Protein AF-A0A0L0FAA7-F1 (afdb_monomer_lite)

Foldseek 3Di:
DVPDDLLVVLVVQLCCQQPPCVPDPDCSNVVSLVSSQVSCVVVVAHRQDDPPDDDDDSVVSVVSSVVRVVVVVVVVVVVVVD

Sequence (82 aa):
MRDMSPVLRAFYVYTALVHYIHPFHDGNGRISRLLCNSILQAYGFVSVLQYSDKIITFEEYLHKLEACTEAYRNIRANMTVR

Organism: NCBI:txid667725

Radius of gyration: 14.12 Å; chains: 1; bounding box: 38×23×40 Å

pLDDT: mean 93.71, std 9.36, range [51.25, 98.5]

Structure (mmCIF, N/CA/C/O backbone):
data_AF-A0A0L0FAA7-F1
#
_entry.id   AF-A0A0L0FAA7-F1
#
loop_
_atom_site.group_PDB
_atom_site.id
_atom_site.type_symbol
_atom_site.label_atom_id
_atom_site.label_alt_id
_atom_site.label_comp_id
_atom_site.label_asym_id
_atom_site.label_entity_id
_atom_site.label_seq_id
_atom_site.pdbx_PDB_ins_code
_atom_site.Cartn_x
_atom_site.Cartn_y
_atom_site.Cartn_z
_atom_site.occupancy
_atom_site.B_iso_or_equiv
_atom_site.auth_seq_id
_atom_site.auth_comp_id
_atom_site.auth_asym_id
_atom_site.auth_atom_id
_atom_site.pdbx_PDB_model_num
ATOM 1 N N . MET A 1 1 ? 12.276 -13.352 5.890 1.00 53.91 1 MET A N 1
ATOM 2 C CA . MET A 1 1 ? 10.843 -13.107 5.586 1.00 53.91 1 MET A CA 1
ATOM 3 C C . MET A 1 1 ? 9.881 -13.441 6.731 1.00 53.91 1 MET A C 1
ATOM 5 O O . MET A 1 1 ? 8.758 -12.955 6.664 1.00 53.91 1 MET A O 1
ATOM 9 N N . ARG A 1 2 ? 10.254 -14.231 7.758 1.00 60.16 2 ARG A N 1
ATOM 10 C CA . ARG A 1 2 ? 9.320 -14.603 8.844 1.00 60.16 2 ARG A CA 1
ATOM 11 C C . ARG A 1 2 ? 8.907 -13.426 9.752 1.00 60.16 2 ARG A C 1
ATOM 13 O O . ARG A 1 2 ? 7.791 -13.459 10.247 1.00 60.16 2 ARG A O 1
ATOM 20 N N . ASP A 1 3 ? 9.702 -12.352 9.813 1.00 81.12 3 ASP A N 1
ATOM 21 C CA . ASP A 1 3 ? 9.476 -11.231 10.752 1.00 81.12 3 ASP A CA 1
ATOM 22 C C . ASP A 1 3 ? 9.030 -9.911 10.091 1.00 81.12 3 ASP A C 1
ATOM 24 O O . ASP A 1 3 ? 9.036 -8.853 10.713 1.00 81.12 3 ASP A O 1
ATOM 28 N N . MET A 1 4 ? 8.654 -9.933 8.806 1.00 86.50 4 MET A N 1
ATOM 29 C CA . MET A 1 4 ? 8.206 -8.717 8.116 1.00 86.50 4 MET A CA 1
ATOM 30 C C . MET A 1 4 ? 6.760 -8.381 8.488 1.00 86.50 4 MET A C 1
ATOM 32 O O . MET A 1 4 ? 5.871 -9.225 8.299 1.00 86.50 4 MET A O 1
ATOM 36 N N . SER A 1 5 ? 6.528 -7.137 8.931 1.00 94.25 5 SER A N 1
ATOM 37 C CA . SER A 1 5 ? 5.185 -6.639 9.244 1.00 94.25 5 SER A CA 1
ATOM 38 C C . SER A 1 5 ? 4.240 -6.820 8.044 1.00 94.25 5 SER A C 1
ATOM 40 O O . SER A 1 5 ? 4.670 -6.661 6.894 1.00 94.25 5 SER A O 1
ATOM 42 N N . PRO A 1 6 ? 2.953 -7.147 8.266 1.00 95.44 6 PRO A N 1
ATOM 43 C CA . PRO A 1 6 ? 1.992 -7.303 7.173 1.00 95.44 6 PRO A CA 1
ATOM 44 C C . PRO A 1 6 ? 1.896 -6.074 6.263 1.00 95.44 6 PRO A C 1
ATOM 46 O O . PRO A 1 6 ? 1.794 -6.209 5.046 1.00 95.44 6 PRO A O 1
ATOM 49 N N . VAL A 1 7 ? 2.012 -4.880 6.851 1.00 96.75 7 VAL A N 1
ATOM 50 C CA . VAL A 1 7 ? 1.985 -3.593 6.144 1.00 96.75 7 VAL A CA 1
ATOM 51 C C . VAL A 1 7 ? 3.163 -3.461 5.181 1.00 96.75 7 VAL A C 1
ATOM 53 O O . VAL A 1 7 ? 2.960 -3.149 4.006 1.00 96.75 7 VAL A O 1
ATOM 56 N N . LEU A 1 8 ? 4.383 -3.751 5.650 1.00 97.31 8 LEU A N 1
ATOM 57 C CA . LEU A 1 8 ? 5.581 -3.711 4.813 1.00 97.31 8 LEU A CA 1
ATOM 58 C C . LEU A 1 8 ? 5.542 -4.804 3.739 1.00 97.31 8 LEU A C 1
ATOM 60 O O . LEU A 1 8 ? 5.927 -4.561 2.600 1.00 97.31 8 LEU A O 1
ATOM 64 N N . ARG A 1 9 ? 5.014 -5.989 4.068 1.00 96.94 9 ARG A N 1
ATOM 65 C CA . ARG A 1 9 ? 4.834 -7.086 3.109 1.00 96.94 9 ARG A CA 1
ATOM 66 C C . ARG A 1 9 ? 3.917 -6.700 1.955 1.00 96.94 9 ARG A C 1
ATOM 68 O O . ARG A 1 9 ? 4.259 -6.960 0.804 1.00 96.94 9 ARG A O 1
ATOM 75 N N . ALA A 1 10 ? 2.769 -6.101 2.261 1.00 97.94 10 ALA A N 1
ATOM 76 C CA . ALA A 1 10 ? 1.812 -5.659 1.255 1.00 97.94 10 ALA A CA 1
ATOM 77 C C . ALA A 1 10 ? 2.439 -4.619 0.312 1.00 97.94 10 ALA A C 1
ATOM 79 O O . ALA A 1 10 ? 2.364 -4.770 -0.909 1.00 97.94 10 ALA A O 1
ATOM 80 N N . PHE A 1 11 ? 3.147 -3.632 0.872 1.00 98.00 11 PHE A N 1
ATOM 81 C CA . PHE A 1 11 ? 3.838 -2.618 0.077 1.00 98.00 11 PHE A CA 1
ATOM 82 C C . PHE A 1 11 ? 4.981 -3.199 -0.762 1.00 98.00 11 PHE A C 1
ATOM 84 O O . PHE A 1 11 ? 5.133 -2.852 -1.929 1.00 98.00 11 PHE A O 1
ATOM 91 N N . TYR A 1 12 ? 5.758 -4.130 -0.207 1.00 97.69 12 TYR A N 1
ATOM 92 C CA . TYR A 1 12 ? 6.824 -4.799 -0.947 1.00 97.69 12 TYR A CA 1
ATOM 93 C C . TYR A 1 12 ? 6.282 -5.528 -2.183 1.00 97.69 12 TYR A C 1
ATOM 95 O O . TYR A 1 12 ? 6.842 -5.386 -3.267 1.00 97.69 12 TYR A O 1
ATOM 103 N N . VAL A 1 13 ? 5.168 -6.257 -2.050 1.00 97.62 13 VAL A N 1
ATOM 104 C CA . VAL A 1 13 ? 4.519 -6.943 -3.182 1.00 97.62 13 VAL A CA 1
ATOM 105 C C . VAL A 1 13 ? 4.017 -5.947 -4.228 1.00 97.62 13 VAL A C 1
ATOM 107 O O . VAL A 1 13 ? 4.230 -6.165 -5.422 1.00 97.62 13 VAL A O 1
ATOM 110 N N . TYR A 1 14 ? 3.398 -4.843 -3.800 1.00 98.31 14 TYR A N 1
ATOM 111 C CA . TYR A 1 14 ? 2.987 -3.762 -4.699 1.00 98.31 14 TYR A CA 1
ATOM 112 C C . TYR A 1 14 ? 4.166 -3.236 -5.528 1.00 98.31 14 TYR A C 1
ATOM 114 O O . TYR A 1 14 ? 4.094 -3.209 -6.760 1.00 98.31 14 TYR A O 1
ATOM 122 N N . THR A 1 15 ? 5.261 -2.884 -4.853 1.00 97.69 15 THR A N 1
ATOM 123 C CA . THR A 1 15 ? 6.461 -2.305 -5.462 1.0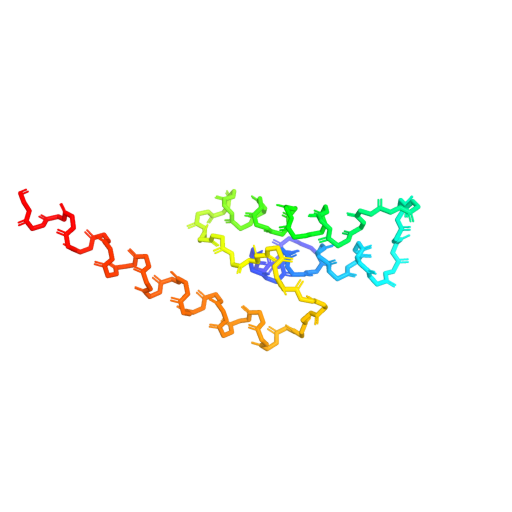0 97.69 15 THR A CA 1
ATOM 124 C C . THR A 1 15 ? 7.149 -3.309 -6.384 1.00 97.69 15 THR A C 1
ATOM 126 O O . THR A 1 15 ? 7.478 -2.970 -7.519 1.00 97.69 15 THR A O 1
ATOM 129 N N . ALA A 1 16 ? 7.305 -4.563 -5.949 1.00 97.94 16 ALA A N 1
ATOM 130 C CA . ALA A 1 16 ? 7.871 -5.639 -6.759 1.00 97.94 16 ALA A CA 1
ATOM 131 C C . ALA A 1 16 ? 7.115 -5.809 -8.085 1.00 97.94 16 ALA A C 1
ATOM 133 O O . ALA A 1 16 ? 7.735 -5.879 -9.148 1.00 97.94 16 ALA A O 1
ATOM 134 N N . LEU A 1 17 ? 5.780 -5.825 -8.040 1.00 97.38 17 LEU A N 1
ATOM 135 C CA . LEU A 1 17 ? 4.965 -6.041 -9.231 1.00 97.38 17 LEU A CA 1
ATOM 136 C C . LEU A 1 17 ? 4.979 -4.834 -10.177 1.00 97.38 17 LEU A C 1
ATOM 138 O O . LEU A 1 17 ? 5.077 -5.017 -11.388 1.00 97.38 17 LEU A O 1
ATOM 142 N N . VAL A 1 18 ? 4.876 -3.612 -9.641 1.00 95.81 18 VAL A N 1
ATOM 143 C CA . VAL A 1 18 ? 4.743 -2.407 -10.473 1.00 95.81 18 VAL A CA 1
ATOM 144 C C . VAL A 1 18 ? 6.085 -1.918 -11.032 1.00 95.81 18 VAL A C 1
ATOM 146 O O . VAL A 1 18 ? 6.112 -1.428 -12.159 1.00 95.81 18 VAL A O 1
ATOM 149 N N . HIS A 1 19 ? 7.193 -2.089 -10.300 1.00 95.50 19 HIS A N 1
ATOM 150 C CA . HIS A 1 19 ? 8.503 -1.545 -10.685 1.00 95.50 19 HIS A CA 1
ATOM 151 C C . HIS A 1 19 ? 9.490 -2.559 -11.250 1.00 95.50 19 HIS A C 1
ATOM 153 O O . HIS A 1 19 ? 10.337 -2.169 -12.048 1.00 95.50 19 HIS A O 1
ATOM 159 N N . TYR A 1 20 ? 9.427 -3.821 -10.823 1.00 96.75 20 TYR A N 1
ATOM 160 C CA . TYR A 1 20 ? 10.521 -4.762 -11.078 1.00 96.75 20 TYR A CA 1
ATOM 161 C C . TYR A 1 20 ? 10.109 -5.923 -11.974 1.00 96.75 20 TYR A C 1
ATOM 163 O O . TYR A 1 20 ? 10.756 -6.172 -12.983 1.00 96.75 20 TYR A O 1
ATOM 171 N N . ILE A 1 21 ? 9.042 -6.640 -11.617 1.00 98.06 21 ILE A N 1
ATOM 172 C CA . ILE A 1 21 ? 8.628 -7.838 -12.357 1.00 98.06 21 ILE A CA 1
ATOM 173 C C . ILE A 1 21 ? 7.834 -7.442 -13.603 1.00 98.06 21 ILE A C 1
ATOM 175 O O . ILE A 1 21 ? 8.085 -7.979 -14.675 1.00 98.06 21 ILE A O 1
ATOM 179 N N . HIS A 1 22 ? 6.873 -6.523 -13.444 1.00 97.00 22 HIS A N 1
ATOM 180 C CA . HIS A 1 22 ? 6.017 -5.992 -14.512 1.00 97.00 22 HIS A CA 1
ATOM 181 C C . HIS A 1 22 ? 5.521 -7.067 -15.515 1.00 97.00 22 HIS A C 1
ATOM 183 O O . HIS A 1 22 ? 5.728 -6.932 -16.721 1.00 97.00 22 HIS A O 1
ATOM 189 N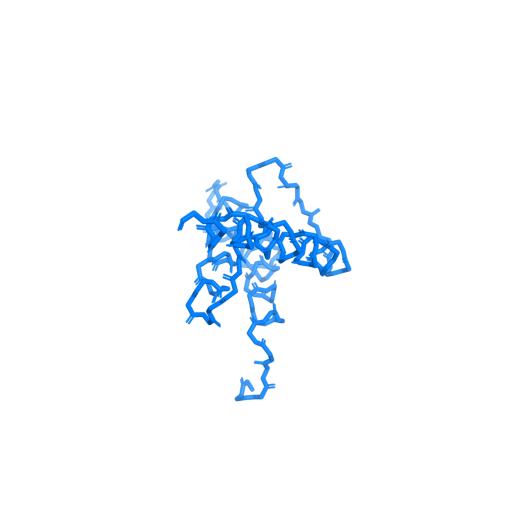 N . PRO A 1 23 ? 4.899 -8.167 -15.039 1.00 97.81 23 PRO A N 1
ATOM 190 C CA . PRO A 1 23 ? 4.754 -9.394 -15.830 1.00 97.81 23 PRO A CA 1
ATOM 191 C C . PRO A 1 23 ? 3.696 -9.329 -16.939 1.00 97.81 23 PRO A C 1
ATOM 193 O O . PRO A 1 23 ? 3.661 -10.207 -17.800 1.00 97.81 23 PRO A O 1
ATOM 196 N N . PHE A 1 24 ? 2.798 -8.345 -16.910 1.00 97.44 24 PHE A N 1
ATOM 197 C CA . PHE A 1 24 ? 1.714 -8.221 -17.882 1.00 97.44 24 PHE A CA 1
ATOM 198 C C . PHE A 1 24 ? 2.006 -7.109 -18.892 1.00 97.44 24 PHE A C 1
ATOM 200 O O . PHE A 1 24 ? 2.624 -6.104 -18.547 1.00 97.44 24 PHE A O 1
ATOM 207 N N . HIS A 1 25 ? 1.487 -7.236 -20.117 1.00 97.62 25 HIS A N 1
ATOM 208 C CA . HIS A 1 25 ? 1.540 -6.151 -21.108 1.00 97.62 25 HIS A CA 1
ATOM 209 C C . HIS A 1 25 ? 0.799 -4.888 -20.639 1.00 97.62 25 HIS A C 1
ATOM 211 O O . HIS A 1 25 ? 1.231 -3.775 -20.917 1.00 97.62 25 HIS A O 1
ATOM 217 N N . ASP A 1 26 ? -0.303 -5.066 -19.911 1.00 97.31 26 ASP A N 1
ATOM 218 C CA . ASP A 1 26 ? -1.076 -4.005 -19.272 1.00 97.31 26 ASP A CA 1
ATOM 219 C C . ASP A 1 26 ? -1.703 -4.561 -17.981 1.00 97.31 26 ASP A C 1
ATOM 221 O O . ASP A 1 26 ? -1.913 -5.764 -17.831 1.00 97.31 26 ASP A O 1
ATOM 225 N N . GLY A 1 27 ? -2.005 -3.686 -17.026 1.00 96.56 27 GLY A N 1
ATOM 226 C CA . GLY A 1 27 ? -2.722 -4.038 -15.803 1.00 96.56 27 GLY A CA 1
ATOM 227 C C . GLY A 1 27 ? -1.851 -4.230 -14.568 1.00 96.56 27 GLY A C 1
ATOM 228 O O . GLY A 1 27 ? -2.404 -4.426 -13.488 1.00 96.56 27 GLY A O 1
ATOM 229 N N . ASN A 1 28 ? -0.528 -4.070 -14.664 1.00 97.06 28 ASN A N 1
ATOM 230 C CA . ASN A 1 28 ? 0.387 -4.235 -13.525 1.00 97.06 28 ASN A CA 1
ATOM 231 C C . ASN A 1 28 ? 0.008 -3.342 -12.336 1.00 97.06 28 ASN A C 1
ATOM 233 O O . ASN A 1 28 ? -0.089 -3.827 -11.214 1.00 97.06 28 ASN A O 1
ATOM 237 N N . GLY A 1 29 ? -0.323 -2.070 -12.585 1.00 97.12 29 GLY A N 1
ATOM 238 C CA . GLY A 1 29 ? -0.796 -1.159 -11.536 1.00 97.12 29 GLY A CA 1
ATOM 239 C C . GLY A 1 29 ? -2.152 -1.551 -10.928 1.00 97.12 29 GLY A C 1
ATOM 240 O O . GLY A 1 29 ? -2.401 -1.301 -9.754 1.00 97.12 29 GLY A O 1
ATOM 241 N N . ARG A 1 30 ? -3.046 -2.189 -11.699 1.00 97.38 30 ARG A N 1
ATOM 242 C CA . ARG A 1 30 ? -4.346 -2.671 -11.192 1.00 97.38 30 ARG A CA 1
ATOM 243 C C . ARG A 1 30 ? -4.146 -3.876 -10.279 1.00 97.38 30 ARG A C 1
ATOM 245 O O . ARG A 1 30 ? -4.649 -3.879 -9.157 1.00 97.38 30 ARG A O 1
ATOM 252 N N . ILE A 1 31 ? -3.378 -4.858 -10.743 1.00 97.94 31 ILE A N 1
ATOM 253 C CA . ILE A 1 31 ? -3.105 -6.079 -9.985 1.00 97.94 31 ILE A CA 1
ATOM 254 C C . ILE A 1 31 ? -2.254 -5.783 -8.746 1.00 97.94 31 ILE A C 1
ATOM 256 O O . ILE A 1 31 ? -2.543 -6.326 -7.684 1.00 97.94 31 ILE A O 1
ATOM 260 N N . SER A 1 32 ? -1.276 -4.875 -8.822 1.00 98.06 32 SER A N 1
ATOM 261 C CA . SER A 1 32 ? -0.437 -4.526 -7.667 1.00 98.06 32 SER A CA 1
ATOM 262 C C . SER A 1 32 ? -1.260 -3.920 -6.529 1.00 98.06 32 SER A C 1
ATOM 264 O O . SER A 1 32 ? -1.091 -4.309 -5.373 1.00 98.06 32 SER A O 1
ATOM 266 N N . ARG A 1 33 ? -2.199 -3.015 -6.844 1.00 9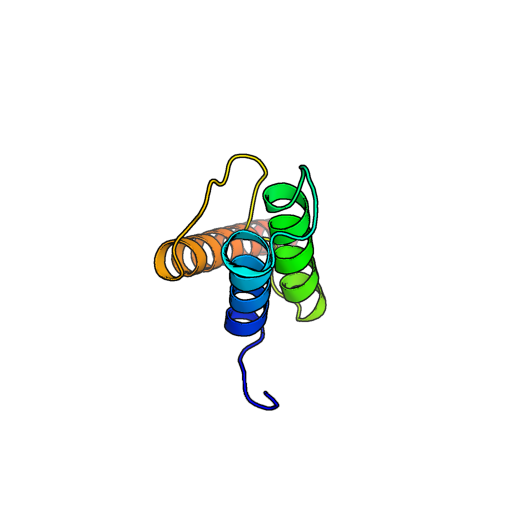8.38 33 ARG A N 1
ATOM 267 C CA . ARG A 1 33 ? -3.112 -2.425 -5.853 1.00 98.38 33 ARG A CA 1
ATOM 268 C C . ARG A 1 33 ? -4.060 -3.456 -5.254 1.00 98.38 33 ARG A C 1
ATOM 270 O O . ARG A 1 33 ? -4.223 -3.488 -4.035 1.00 98.38 33 ARG A O 1
ATOM 277 N N . LEU A 1 34 ? -4.655 -4.307 -6.094 1.00 98.06 34 LEU A N 1
ATOM 278 C CA . LEU A 1 34 ? -5.540 -5.380 -5.636 1.00 98.06 34 LEU A CA 1
ATOM 279 C C . LEU A 1 34 ? -4.810 -6.341 -4.695 1.00 98.06 34 LEU A C 1
ATOM 281 O O . LEU A 1 34 ? -5.324 -6.634 -3.618 1.00 98.06 34 LEU A O 1
ATOM 285 N N . LEU A 1 35 ? -3.603 -6.784 -5.052 1.00 98.12 35 LEU A N 1
ATOM 286 C CA . LEU A 1 35 ? -2.805 -7.688 -4.222 1.00 98.12 35 LEU A CA 1
ATOM 287 C C . LEU A 1 35 ? -2.362 -7.040 -2.910 1.00 98.12 35 LEU A C 1
ATOM 289 O O . LEU A 1 35 ? -2.483 -7.669 -1.863 1.00 98.12 35 LEU A O 1
ATOM 293 N N . CYS A 1 36 ? -1.910 -5.786 -2.942 1.00 98.38 36 CYS A N 1
ATOM 294 C CA . CYS A 1 36 ? -1.562 -5.037 -1.735 1.00 98.38 36 CYS A CA 1
ATOM 295 C C . CYS A 1 36 ? -2.737 -4.986 -0.750 1.00 98.38 36 CYS A C 1
ATOM 297 O O . CYS A 1 36 ? -2.613 -5.414 0.398 1.00 98.38 36 CYS A O 1
ATOM 299 N N . ASN A 1 37 ? -3.909 -4.559 -1.228 1.00 98.38 37 ASN A N 1
ATOM 300 C CA . ASN A 1 37 ? -5.118 -4.503 -0.410 1.00 98.38 37 ASN A CA 1
ATOM 301 C C . ASN A 1 37 ? -5.565 -5.892 0.064 1.00 98.38 37 ASN A C 1
ATOM 303 O O . ASN A 1 37 ? -6.002 -6.020 1.203 1.00 98.38 37 ASN A O 1
ATOM 307 N N . SER A 1 38 ? -5.428 -6.926 -0.769 1.00 98.50 38 SER A N 1
ATOM 308 C CA . SER A 1 38 ? -5.785 -8.303 -0.398 1.00 98.50 38 SER A CA 1
ATOM 309 C C . SER A 1 38 ? -4.892 -8.830 0.727 1.00 98.50 38 SER A C 1
ATOM 311 O O . SER A 1 38 ? -5.384 -9.451 1.666 1.00 98.50 38 SER A O 1
ATOM 313 N N . ILE A 1 39 ? -3.584 -8.545 0.680 1.00 98.00 39 ILE A N 1
ATOM 314 C CA . ILE A 1 39 ? -2.650 -8.899 1.757 1.00 98.00 39 ILE A CA 1
ATOM 315 C C . ILE A 1 39 ? -3.021 -8.147 3.036 1.00 98.00 39 ILE A C 1
ATOM 317 O O . ILE A 1 39 ? -3.113 -8.768 4.088 1.00 98.00 39 ILE A O 1
ATOM 321 N N . LEU A 1 40 ? -3.279 -6.838 2.964 1.00 98.00 40 LEU A N 1
ATOM 322 C CA . LEU A 1 40 ? -3.715 -6.061 4.128 1.00 98.00 40 LEU A CA 1
ATOM 323 C C . LEU A 1 40 ? -4.971 -6.658 4.778 1.00 98.00 40 LEU A C 1
ATOM 325 O O . LEU A 1 40 ? -4.973 -6.926 5.980 1.00 98.00 40 LEU A O 1
ATOM 329 N N . GLN A 1 41 ? -6.000 -6.938 3.977 1.00 97.56 41 GLN A N 1
ATOM 330 C CA . GLN A 1 41 ? -7.255 -7.527 4.446 1.00 97.56 41 GLN A CA 1
ATOM 331 C C . GLN A 1 41 ? -7.051 -8.902 5.089 1.00 97.56 41 GLN A C 1
ATOM 333 O O . GLN A 1 41 ? -7.621 -9.170 6.145 1.00 97.56 41 GLN A O 1
ATOM 338 N N . ALA A 1 42 ? -6.196 -9.752 4.509 1.00 97.69 42 ALA A N 1
ATOM 339 C CA . ALA A 1 42 ? -5.878 -11.068 5.067 1.00 97.69 42 ALA A CA 1
ATOM 340 C C . ALA A 1 42 ? -5.248 -10.994 6.472 1.00 97.69 42 ALA A C 1
ATOM 342 O O . ALA A 1 42 ? -5.320 -11.958 7.230 1.00 97.69 42 ALA A O 1
ATOM 343 N N . TYR A 1 43 ? -4.659 -9.851 6.830 1.00 96.44 43 TYR A N 1
ATOM 344 C CA . TYR A 1 43 ? -4.092 -9.577 8.150 1.00 96.44 43 TYR A CA 1
ATOM 345 C C . TYR A 1 43 ? -4.964 -8.648 9.017 1.00 96.44 43 TYR A C 1
ATOM 347 O O . TYR A 1 43 ? -4.501 -8.172 10.050 1.00 96.44 43 TYR A O 1
ATOM 355 N N . GLY A 1 44 ? -6.218 -8.391 8.626 1.00 95.81 44 GLY A N 1
ATOM 356 C CA . GLY A 1 44 ? -7.169 -7.582 9.399 1.00 95.81 44 GLY A CA 1
ATOM 357 C C . GLY A 1 44 ? -6.995 -6.066 9.266 1.00 95.81 44 GLY A C 1
ATOM 358 O O . GLY A 1 44 ? -7.576 -5.315 10.049 1.00 95.81 44 GLY A O 1
ATOM 359 N N . PHE A 1 45 ? -6.212 -5.603 8.289 1.00 96.31 45 PHE A N 1
ATOM 360 C CA . PHE A 1 45 ? -6.058 -4.182 7.983 1.00 96.31 45 PHE A CA 1
ATOM 361 C C . PHE A 1 45 ? -7.101 -3.714 6.960 1.00 96.31 45 PHE A C 1
ATOM 363 O O . PHE A 1 45 ? -7.631 -4.493 6.164 1.00 96.31 45 PHE A O 1
ATOM 370 N N . VAL A 1 46 ? -7.375 -2.410 6.965 1.00 96.25 46 VAL A N 1
ATOM 371 C CA . VAL A 1 46 ? -8.230 -1.757 5.965 1.00 96.25 46 VAL A CA 1
ATOM 372 C C . VAL A 1 46 ? -7.536 -1.693 4.603 1.00 96.25 46 VAL A C 1
ATOM 374 O O . VAL A 1 46 ? -6.309 -1.690 4.513 1.00 96.25 46 VAL A O 1
ATOM 377 N N . SER A 1 47 ? -8.316 -1.617 3.525 1.00 96.50 47 SER A N 1
ATOM 378 C CA . SER A 1 47 ? -7.778 -1.342 2.189 1.00 96.50 47 SER A CA 1
ATOM 379 C C . SER A 1 47 ? -7.363 0.117 2.050 1.00 96.50 47 SER A C 1
ATOM 381 O O . SER A 1 47 ? -8.061 1.007 2.529 1.00 96.50 47 SER A O 1
ATOM 383 N N . VAL A 1 48 ? -6.244 0.348 1.366 1.00 96.50 48 VAL A N 1
ATOM 384 C CA . VAL A 1 48 ? -5.577 1.658 1.323 1.00 96.50 48 VAL A CA 1
ATOM 385 C C . VAL A 1 48 ? -5.465 2.192 -0.103 1.00 96.50 48 VAL A C 1
ATOM 387 O O . VAL A 1 48 ? -5.663 3.384 -0.333 1.00 96.50 48 VAL A O 1
ATOM 390 N N . LEU A 1 49 ? -5.166 1.321 -1.072 1.00 97.62 49 LEU A N 1
ATOM 391 C CA . LEU A 1 49 ? -4.905 1.730 -2.452 1.00 97.62 49 LEU A CA 1
ATOM 392 C C . LEU A 1 49 ? -6.184 1.781 -3.288 1.00 97.62 49 LEU A C 1
ATOM 394 O O . LEU A 1 49 ? -6.985 0.847 -3.279 1.00 97.62 49 LEU A O 1
ATOM 398 N N . GLN A 1 50 ? -6.346 2.851 -4.055 1.00 96.00 50 GLN A N 1
ATOM 399 C CA . GLN A 1 50 ? -7.506 3.157 -4.887 1.00 96.00 50 GLN A CA 1
ATOM 400 C C . GLN A 1 50 ? -7.134 3.192 -6.371 1.00 96.00 50 GLN A C 1
ATOM 402 O O . GLN A 1 50 ? -5.966 3.273 -6.741 1.00 96.00 50 GLN A O 1
ATOM 407 N N . TYR A 1 51 ? -8.130 3.151 -7.259 1.00 94.31 51 TYR A N 1
ATOM 408 C CA . TYR A 1 51 ? -7.885 3.174 -8.708 1.00 94.31 51 TYR A CA 1
ATOM 409 C C . TYR A 1 51 ? -7.139 4.437 -9.174 1.00 94.31 51 TYR A C 1
ATOM 411 O O . TYR A 1 51 ? -6.372 4.367 -10.133 1.00 94.31 51 TYR A O 1
ATOM 419 N N . SER A 1 52 ? -7.385 5.563 -8.497 1.00 94.56 52 SER A N 1
ATOM 420 C CA . SER A 1 52 ? -6.805 6.879 -8.766 1.00 94.56 52 SER A CA 1
ATOM 421 C C . SER A 1 52 ? -5.358 6.995 -8.291 1.00 94.56 52 SER A C 1
ATOM 423 O O . SER A 1 52 ? -4.654 7.908 -8.723 1.00 94.56 52 SER A O 1
ATOM 425 N N . ASP A 1 53 ? -4.898 6.072 -7.441 1.00 94.56 53 ASP A N 1
ATOM 426 C CA . ASP A 1 53 ? -3.525 6.077 -6.963 1.00 94.56 53 ASP A CA 1
ATOM 427 C C . ASP A 1 53 ? -2.572 5.719 -8.100 1.00 94.56 53 ASP A C 1
ATOM 429 O O . ASP A 1 53 ? -2.646 4.644 -8.717 1.00 94.56 53 ASP A O 1
ATOM 433 N N . LYS A 1 54 ? -1.648 6.646 -8.350 1.00 89.50 54 LYS A N 1
ATOM 434 C CA . LYS A 1 54 ? -0.483 6.424 -9.201 1.00 89.50 54 LYS A CA 1
ATOM 435 C C . LYS A 1 54 ? 0.534 5.546 -8.462 1.00 89.50 54 LYS A C 1
ATOM 437 O O . LYS A 1 54 ? 0.223 4.891 -7.468 1.00 89.50 54 LYS A O 1
ATOM 442 N N . ILE A 1 55 ? 1.750 5.489 -8.991 1.00 93.25 55 ILE A N 1
ATOM 443 C CA . ILE A 1 55 ? 2.888 4.974 -8.237 1.00 93.25 55 ILE A CA 1
ATOM 444 C C . ILE A 1 55 ? 3.051 5.846 -6.990 1.00 93.25 55 ILE A C 1
ATOM 446 O O . ILE A 1 55 ? 3.145 7.064 -7.128 1.00 93.25 55 ILE A O 1
ATOM 450 N N . ILE A 1 56 ? 3.059 5.222 -5.814 1.00 96.25 56 ILE A N 1
ATOM 451 C CA . ILE A 1 56 ? 3.212 5.909 -4.528 1.00 96.25 56 ILE A CA 1
ATOM 452 C C . ILE A 1 56 ? 4.460 5.428 -3.791 1.00 96.25 56 ILE A C 1
ATOM 454 O O . ILE A 1 56 ? 4.896 4.282 -3.932 1.00 96.25 56 ILE A O 1
ATOM 458 N N . THR A 1 57 ? 5.010 6.309 -2.971 1.00 96.88 57 THR A N 1
ATOM 459 C CA . THR A 1 57 ? 6.106 6.024 -2.049 1.00 96.88 57 THR A CA 1
ATOM 460 C C . THR A 1 57 ? 5.619 5.257 -0.817 1.00 96.88 57 THR A C 1
ATOM 462 O O . THR A 1 57 ? 4.420 5.163 -0.536 1.00 96.88 57 THR A O 1
ATOM 465 N N . PHE A 1 58 ? 6.562 4.706 -0.048 1.00 96.88 58 PHE A N 1
ATOM 466 C CA . PHE A 1 58 ? 6.224 4.022 1.201 1.00 96.88 58 PHE A CA 1
ATOM 467 C C . PHE A 1 58 ? 5.642 4.981 2.247 1.00 96.88 58 PHE A C 1
ATOM 469 O O . PHE A 1 58 ? 4.725 4.611 2.971 1.00 96.88 58 PHE A O 1
ATOM 476 N N . GLU A 1 59 ? 6.135 6.218 2.299 1.00 97.69 59 GLU A N 1
ATOM 477 C CA . GLU A 1 59 ? 5.637 7.248 3.213 1.00 97.69 59 GLU A CA 1
ATOM 478 C C . GLU A 1 59 ? 4.185 7.631 2.893 1.00 97.69 59 GLU A C 1
ATOM 480 O O . GLU A 1 59 ? 3.322 7.576 3.768 1.00 97.69 59 GLU A O 1
ATOM 485 N N . GLU A 1 60 ? 3.874 7.904 1.621 1.00 97.62 60 GLU A N 1
ATOM 486 C CA . GLU A 1 60 ? 2.499 8.177 1.174 1.00 97.62 60 GLU A CA 1
ATOM 487 C C . GLU A 1 60 ? 1.561 7.005 1.481 1.00 97.62 60 GLU A C 1
ATOM 489 O O . GLU A 1 60 ? 0.419 7.198 1.903 1.00 97.62 60 GLU A O 1
ATOM 494 N N . TYR A 1 61 ? 2.046 5.776 1.306 1.00 97.94 61 TYR A N 1
ATOM 495 C CA . TYR A 1 61 ? 1.303 4.575 1.659 1.00 97.94 61 TYR A CA 1
ATOM 496 C C . TYR A 1 61 ? 0.987 4.494 3.161 1.00 97.94 61 TYR A C 1
ATOM 498 O O . TYR A 1 61 ? -0.150 4.180 3.521 1.00 97.94 61 TYR A O 1
ATOM 506 N N . LEU A 1 62 ? 1.950 4.804 4.038 1.00 97.75 62 LEU A N 1
ATOM 507 C CA . LEU A 1 62 ? 1.737 4.816 5.489 1.00 97.75 62 LEU A CA 1
ATOM 508 C C . LEU A 1 62 ? 0.746 5.905 5.916 1.00 97.75 62 LEU A C 1
ATOM 510 O O . LEU A 1 62 ? -0.170 5.610 6.683 1.00 97.75 62 LEU A O 1
ATOM 514 N N . HIS A 1 63 ? 0.857 7.117 5.365 1.00 98.00 63 HIS A N 1
ATOM 515 C CA . HIS A 1 63 ? -0.101 8.195 5.632 1.00 98.00 63 HIS A CA 1
ATOM 516 C C . HIS A 1 63 ? -1.525 7.813 5.213 1.00 98.00 63 HIS A C 1
ATOM 518 O O . HIS A 1 63 ? -2.485 8.043 5.951 1.00 98.00 63 HIS A O 1
ATOM 524 N N . LYS A 1 64 ? -1.686 7.171 4.049 1.00 97.56 64 LYS A N 1
ATOM 525 C CA . LYS A 1 64 ? -3.000 6.673 3.621 1.00 97.56 64 LYS A CA 1
ATOM 526 C C . LYS A 1 64 ? -3.517 5.568 4.544 1.00 97.56 64 LYS A C 1
ATOM 528 O O . LYS A 1 64 ? -4.706 5.560 4.853 1.00 97.56 64 LYS A O 1
ATOM 533 N N . LEU A 1 65 ? -2.660 4.648 4.996 1.00 97.19 65 LEU A N 1
ATOM 534 C CA . LEU A 1 65 ? -3.056 3.589 5.930 1.00 97.19 65 LEU A CA 1
ATOM 535 C C . LEU A 1 65 ? -3.578 4.169 7.249 1.00 97.19 65 LEU A C 1
ATOM 537 O O . LEU A 1 65 ? -4.614 3.718 7.743 1.00 97.19 65 LEU A O 1
ATOM 541 N N . GLU A 1 66 ? -2.893 5.170 7.798 1.00 97.12 66 GLU A N 1
ATOM 542 C CA . GLU A 1 66 ? -3.319 5.873 9.007 1.00 97.12 66 GLU A CA 1
ATOM 543 C C . GLU A 1 66 ? -4.683 6.547 8.805 1.00 97.12 66 GLU A C 1
ATOM 545 O O . GLU A 1 66 ? -5.625 6.267 9.550 1.00 97.12 66 GLU A O 1
ATOM 550 N N . ALA A 1 67 ? -4.836 7.326 7.729 1.00 96.94 67 ALA A N 1
ATOM 551 C CA . ALA A 1 67 ? -6.086 8.010 7.403 1.00 96.94 67 ALA A CA 1
ATOM 552 C C . ALA A 1 67 ? -7.267 7.039 7.206 1.00 96.94 67 ALA A C 1
ATOM 554 O O . ALA A 1 67 ? -8.357 7.256 7.740 1.00 96.94 67 ALA A O 1
ATOM 555 N N . CYS A 1 68 ? -7.067 5.937 6.475 1.00 96.38 68 CYS A N 1
ATOM 556 C CA . CYS A 1 68 ? -8.099 4.918 6.270 1.00 96.38 68 CYS A CA 1
ATOM 557 C C . CYS A 1 68 ? -8.462 4.189 7.572 1.00 96.38 68 CYS A C 1
ATOM 559 O O . CYS A 1 68 ? -9.632 3.874 7.796 1.00 96.38 68 CYS A O 1
ATOM 561 N N . THR A 1 69 ? -7.478 3.923 8.434 1.00 95.88 69 THR A N 1
ATOM 562 C CA . THR A 1 69 ? -7.708 3.274 9.732 1.00 95.88 69 THR A CA 1
ATOM 563 C C . THR A 1 69 ? -8.544 4.168 10.639 1.00 95.88 69 THR A C 1
ATOM 565 O O . THR A 1 69 ? -9.492 3.694 11.268 1.00 95.88 69 THR A O 1
ATOM 568 N N . GLU A 1 70 ? -8.238 5.462 10.667 1.00 96.38 70 GLU A N 1
ATOM 569 C CA . GLU A 1 70 ? -8.982 6.446 11.445 1.00 96.38 70 GLU A CA 1
ATOM 570 C C . GLU A 1 70 ? -10.422 6.599 10.937 1.00 96.38 70 GLU A C 1
ATOM 572 O O . GLU A 1 70 ? -11.377 6.509 11.710 1.00 96.38 70 GLU A O 1
ATOM 577 N N . ALA A 1 71 ? -10.610 6.702 9.619 1.00 94.56 71 ALA A N 1
ATOM 578 C CA . ALA A 1 71 ? -11.940 6.725 9.014 1.00 94.56 71 ALA A CA 1
ATOM 579 C C . ALA A 1 71 ? -12.768 5.479 9.384 1.00 94.56 71 ALA A C 1
ATOM 581 O O . ALA A 1 71 ? -13.938 5.593 9.757 1.00 94.56 71 ALA A O 1
ATOM 582 N N . TYR A 1 72 ? -12.160 4.290 9.344 1.00 93.69 72 TYR A N 1
ATOM 583 C CA . TYR A 1 72 ? -12.828 3.044 9.721 1.00 93.69 72 TYR A CA 1
ATOM 584 C C . TYR A 1 72 ? -13.229 3.010 11.202 1.00 93.69 72 TYR A C 1
ATOM 586 O O . TYR A 1 72 ? -14.342 2.591 11.528 1.00 93.69 72 TYR A O 1
ATOM 594 N N . ARG A 1 73 ? -12.358 3.479 12.105 1.00 93.69 73 ARG A N 1
ATOM 595 C CA . ARG A 1 73 ? -12.672 3.592 13.540 1.00 93.69 73 ARG A CA 1
ATOM 596 C C . ARG A 1 73 ? -13.865 4.510 13.780 1.00 93.69 73 ARG A C 1
ATOM 598 O O . ARG A 1 73 ? -14.778 4.119 14.503 1.00 93.69 73 ARG A O 1
ATOM 605 N N . ASN A 1 74 ? -13.893 5.665 13.119 1.00 94.00 74 ASN A N 1
ATOM 606 C CA . ASN A 1 74 ? -14.986 6.629 13.230 1.00 94.00 74 ASN A CA 1
ATOM 607 C C . ASN A 1 74 ? -16.318 6.052 12.727 1.00 94.00 74 ASN A C 1
ATOM 609 O O . ASN A 1 74 ? -17.340 6.154 13.408 1.00 94.00 74 ASN A O 1
ATOM 613 N N . ILE A 1 75 ? -16.310 5.360 11.583 1.00 92.81 75 ILE A N 1
ATOM 614 C CA . ILE A 1 75 ? -17.497 4.663 11.059 1.00 92.81 75 ILE A CA 1
ATOM 615 C C . ILE A 1 75 ? -17.985 3.597 12.050 1.00 92.81 75 ILE A C 1
ATOM 617 O O . ILE A 1 75 ? -19.176 3.529 12.355 1.00 92.81 75 ILE A O 1
ATOM 621 N N . ARG A 1 76 ? -17.072 2.787 12.598 1.00 90.44 76 ARG A N 1
ATOM 622 C CA . ARG A 1 76 ? -17.406 1.733 13.565 1.00 90.44 76 ARG A CA 1
ATOM 623 C C . ARG 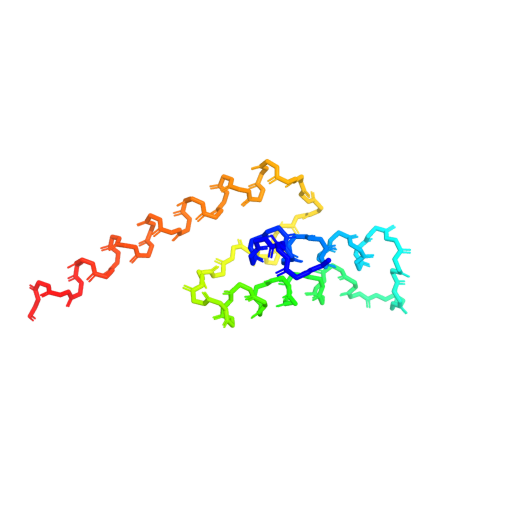A 1 76 ? -17.983 2.294 14.866 1.00 90.44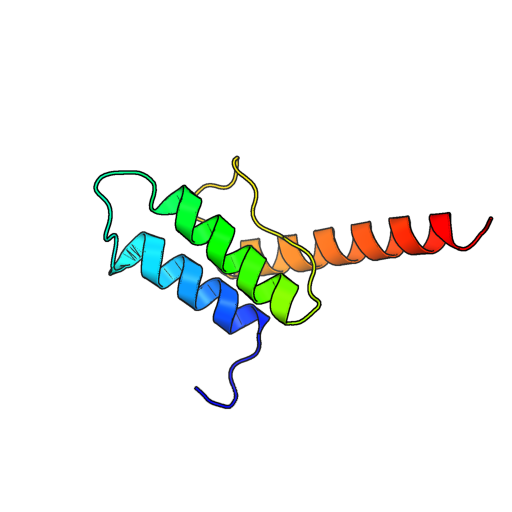 76 ARG A C 1
ATOM 625 O O . ARG A 1 76 ? -18.975 1.755 15.356 1.00 90.44 76 ARG A O 1
ATOM 632 N N . ALA A 1 77 ? -17.408 3.368 15.405 1.00 90.56 77 ALA A N 1
ATOM 633 C CA . ALA A 1 77 ? -17.920 4.025 16.605 1.00 90.56 77 ALA A CA 1
ATOM 634 C C . ALA A 1 77 ? -19.367 4.503 16.399 1.00 90.56 77 ALA A C 1
ATOM 636 O O . ALA A 1 77 ? -20.238 4.179 17.201 1.00 90.56 77 ALA A O 1
ATOM 637 N N . ASN A 1 78 ? -19.655 5.146 15.264 1.00 88.06 78 ASN A N 1
ATOM 638 C CA . ASN A 1 78 ? -20.996 5.642 14.936 1.00 88.06 78 ASN A CA 1
ATOM 639 C C . ASN A 1 78 ? -22.037 4.529 14.715 1.00 88.06 78 ASN A C 1
ATOM 641 O O . ASN A 1 78 ? -23.222 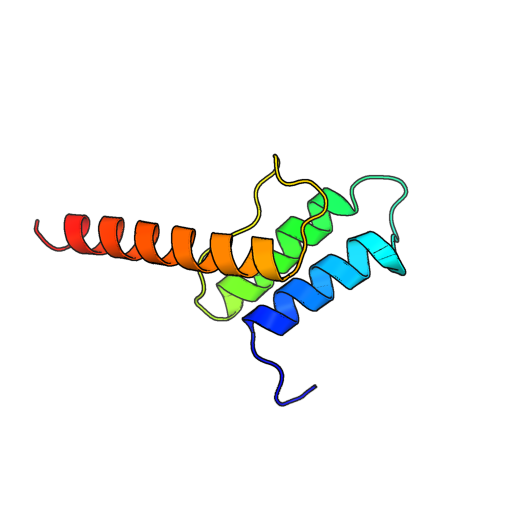4.747 14.954 1.00 88.06 78 ASN A O 1
ATOM 645 N N . MET A 1 79 ? -21.621 3.337 14.272 1.00 82.50 79 MET A N 1
ATOM 646 C CA . MET A 1 79 ? -22.521 2.182 14.119 1.00 82.50 79 MET A CA 1
ATOM 647 C C . MET A 1 79 ? -22.831 1.467 15.438 1.00 82.50 79 MET A C 1
ATOM 649 O O . MET A 1 79 ? -23.830 0.762 15.509 1.00 82.50 79 MET A O 1
ATOM 653 N N . THR A 1 80 ? -21.997 1.635 16.467 1.00 74.25 80 THR A N 1
ATOM 654 C CA . THR A 1 80 ? -22.168 0.951 17.764 1.00 74.25 80 THR A CA 1
ATOM 655 C C . THR A 1 80 ? -23.071 1.740 18.727 1.00 74.25 80 THR A C 1
ATOM 657 O O . THR A 1 80 ? -23.504 1.210 19.741 1.00 74.25 80 THR A O 1
ATOM 660 N N . VAL A 1 81 ? -23.385 3.003 18.411 1.00 60.69 81 VAL A N 1
ATOM 661 C CA . VAL A 1 81 ? -24.236 3.902 19.223 1.00 60.69 81 VAL A CA 1
ATOM 662 C C . VAL A 1 81 ? -25.720 3.817 18.794 1.00 60.69 81 VAL A C 1
ATOM 664 O O . VAL A 1 81 ? -26.475 4.775 18.926 1.00 60.69 81 VAL A O 1
ATOM 667 N N . ARG A 1 82 ? -26.161 2.675 18.250 1.00 51.25 82 ARG A N 1
ATOM 668 C CA . ARG A 1 82 ? -27.561 2.413 17.878 1.00 51.25 82 ARG A CA 1
ATOM 669 C C . ARG A 1 82 ? -28.097 1.167 18.557 1.00 51.25 82 ARG A C 1
ATOM 671 O O . ARG A 1 82 ? -27.342 0.174 18.609 1.00 51.25 82 ARG A O 1
#

Secondary structure (DSSP, 8-state):
-TT--HHHHHHHHHHIIIIII--SSS-HHHHHHHHHHHHHHHTTPPP---TT--S--HHHHHHHHHHHHHHHHHHHHHHH--

InterPro domains:
  IPR003812 Fido domain [PF02661] (7-40)
  IPR003812 Fido domain [PS51459] (1-82)
  IPR036597 Fido-like domain superfamily [G3DSA:1.10.3290.10] (1-80)
  IPR036597 Fido-like domain superfamily [SSF140931] (9-69)
  IPR040198 Fido domain-containing protein [PTHR13504] (3-69)